Protein AF-A0A8T5ACE1-F1 (afdb_monomer_lite)

Sequence (114 aa):
RLIEKLVEMGLTRREAARRTGLSPSAASRYLLGERGAYINVAAHSDVDRAIDELAASIRDNRIDFSDVQIQIHKIAIYMLSRKYMCEDHARIDLKIDPKACLICPTLFSSPTKQ

Secondary structure (DSSP, 8-state):
-HHHHHHHTT--HHHHHHHHT--HHHHHHHHTTTTTTTS-GGG-HHHHHHHHHHHHHHHTT-S-HHHHHHHHHHHHHHHHHTTTTHHHHHTT-TT--TTT--HHHHHHS-----

Foldseek 3Di:
DLLVLLVVVPDDLVLSCVLQVHDSVRSVCVVVCVPDVLQPQVVPVVLVVLSNVLSVCSNVVVDHNVVSVVSVVLSVLVCQLVLSCVVVVCVVPVVDDSVPDCVSVVVRVDPPDD

Radius of gyration: 15.55 Å; chains: 1; bounding box: 38×42×34 Å

pLDDT: mean 92.46, std 10.22, range [35.62, 98.31]

Structure (mmCIF, N/CA/C/O backbone):
data_AF-A0A8T5ACE1-F1
#
_entry.id   AF-A0A8T5ACE1-F1
#
loop_
_atom_site.group_PDB
_atom_site.id
_atom_site.type_symbol
_atom_site.label_atom_id
_atom_site.label_alt_id
_atom_site.label_comp_id
_atom_site.label_asym_id
_atom_site.label_entity_id
_atom_site.label_seq_id
_atom_site.pdbx_PDB_ins_code
_atom_site.Cartn_x
_atom_site.Cartn_y
_atom_site.Cartn_z
_atom_site.occupancy
_atom_site.B_iso_or_equiv
_atom_site.auth_seq_id
_atom_site.auth_comp_id
_atom_site.auth_asym_id
_atom_site.auth_atom_id
_atom_site.pdbx_PDB_model_num
ATOM 1 N N . ARG A 1 1 ? -1.227 4.608 0.107 1.00 92.06 1 ARG A N 1
ATOM 2 C CA . ARG A 1 1 ? -2.372 3.735 -0.237 1.00 92.06 1 ARG A CA 1
ATOM 3 C C . ARG A 1 1 ? -3.080 3.081 0.953 1.00 92.06 1 ARG A C 1
ATOM 5 O O . ARG A 1 1 ? -4.232 3.420 1.186 1.00 92.06 1 ARG A O 1
ATOM 12 N N . LEU A 1 2 ? -2.472 2.134 1.690 1.00 96.12 2 LEU A N 1
ATOM 13 C CA . LEU A 1 2 ? -3.210 1.316 2.683 1.00 96.12 2 LEU A CA 1
ATOM 14 C C . LEU A 1 2 ? -3.948 2.139 3.759 1.00 96.12 2 LEU A C 1
ATOM 16 O O . LEU A 1 2 ? -5.093 1.835 4.078 1.00 96.12 2 LEU A O 1
ATOM 20 N N . ILE A 1 3 ? -3.322 3.190 4.301 1.00 96.75 3 ILE A N 1
ATOM 21 C CA . ILE A 1 3 ? -3.950 4.032 5.333 1.00 96.75 3 ILE A CA 1
ATOM 22 C C . ILE A 1 3 ? -5.110 4.855 4.759 1.00 96.75 3 ILE A C 1
ATOM 24 O O . ILE A 1 3 ? -6.116 5.002 5.450 1.00 96.75 3 ILE A O 1
ATOM 28 N N . GLU A 1 4 ? -5.022 5.336 3.510 1.00 95.69 4 GLU A N 1
ATOM 29 C CA . GLU A 1 4 ? -6.185 5.952 2.856 1.00 95.69 4 GLU A CA 1
ATOM 30 C C . GLU A 1 4 ? -7.310 4.928 2.664 1.00 95.69 4 GLU A C 1
ATOM 32 O O . GLU A 1 4 ? -8.400 5.174 3.162 1.00 95.69 4 GLU A O 1
ATOM 37 N N . LYS A 1 5 ? -7.045 3.747 2.073 1.00 96.50 5 LYS A N 1
ATOM 38 C CA . LYS A 1 5 ? -8.063 2.693 1.855 1.00 96.50 5 LYS A CA 1
ATOM 39 C C . LYS A 1 5 ? -8.797 2.302 3.145 1.00 96.50 5 LYS A C 1
ATOM 41 O O . LYS A 1 5 ? -10.011 2.139 3.135 1.00 96.50 5 LYS A O 1
ATOM 46 N N . LEU A 1 6 ? -8.102 2.210 4.282 1.00 97.75 6 LEU A N 1
ATOM 47 C CA . LEU A 1 6 ? -8.745 1.944 5.577 1.00 97.75 6 LEU A CA 1
ATOM 48 C C . LEU A 1 6 ? -9.697 3.073 6.017 1.00 97.75 6 LEU A C 1
ATOM 50 O O . LEU A 1 6 ? -10.762 2.792 6.564 1.00 97.75 6 LEU A O 1
ATOM 54 N N . VAL A 1 7 ? -9.340 4.337 5.770 1.00 97.25 7 VAL A N 1
ATOM 55 C CA . VAL A 1 7 ? -10.182 5.508 6.081 1.00 97.25 7 VAL A CA 1
ATOM 56 C C . VAL A 1 7 ? -11.323 5.672 5.065 1.00 97.25 7 VAL A C 1
ATOM 58 O O . VAL A 1 7 ? -12.441 5.983 5.466 1.00 97.25 7 VAL A O 1
ATOM 61 N N . GLU A 1 8 ? -11.082 5.384 3.782 1.00 96.75 8 GLU A N 1
ATOM 62 C CA . GLU A 1 8 ? -12.093 5.255 2.716 1.00 96.75 8 GLU A CA 1
ATOM 63 C C . GLU A 1 8 ? -13.145 4.192 3.095 1.00 96.75 8 GLU A C 1
ATOM 65 O O . GLU A 1 8 ? -14.341 4.403 2.914 1.00 96.75 8 GLU A O 1
ATOM 70 N N . MET A 1 9 ? -12.714 3.088 3.717 1.00 97.19 9 MET A N 1
ATOM 71 C CA . MET A 1 9 ? -13.571 2.036 4.283 1.00 97.19 9 MET A CA 1
ATOM 72 C C . MET A 1 9 ? -14.161 2.362 5.675 1.00 97.19 9 MET A C 1
ATOM 74 O O . MET A 1 9 ? -14.717 1.475 6.328 1.00 97.19 9 MET A O 1
ATOM 78 N N . GLY A 1 10 ? -14.060 3.609 6.147 1.00 96.88 10 GLY A N 1
ATOM 79 C CA . GLY A 1 10 ? -14.748 4.099 7.347 1.00 96.88 10 GLY A CA 1
ATOM 80 C C . GLY A 1 10 ? -14.009 3.938 8.683 1.00 96.88 10 GLY A C 1
ATOM 81 O O . GLY A 1 10 ? -14.578 4.275 9.723 1.00 96.88 10 GLY A O 1
ATOM 82 N N . LEU A 1 11 ? -12.753 3.469 8.715 1.00 96.94 11 LEU A N 1
ATOM 83 C CA . LEU A 1 11 ? -11.975 3.483 9.962 1.00 96.94 11 LEU A CA 1
ATOM 84 C C . LEU A 1 11 ? -11.574 4.915 10.334 1.00 96.94 11 LEU A C 1
ATOM 86 O O . LEU A 1 11 ? -11.121 5.702 9.503 1.00 96.94 11 LEU A O 1
ATOM 90 N N . THR A 1 12 ? -11.625 5.240 11.628 1.00 96.62 12 THR A N 1
ATOM 91 C CA . THR A 1 12 ? -11.007 6.483 12.112 1.00 96.62 12 THR A CA 1
ATOM 92 C C . THR A 1 12 ? -9.490 6.439 11.896 1.00 96.62 12 THR A C 1
ATOM 94 O O . THR A 1 12 ? -8.870 5.375 11.965 1.00 96.62 12 THR A O 1
ATOM 97 N N . ARG A 1 13 ? -8.847 7.604 11.732 1.00 95.69 13 ARG A N 1
ATOM 98 C CA . ARG A 1 13 ? -7.377 7.697 11.585 1.00 95.69 13 ARG A CA 1
ATOM 99 C C . ARG A 1 13 ? -6.619 7.007 12.735 1.00 95.69 13 ARG A C 1
ATOM 101 O O . ARG A 1 13 ? -5.555 6.439 12.514 1.00 95.69 13 ARG A O 1
ATOM 108 N N . ARG A 1 14 ? -7.182 7.025 13.953 1.00 95.94 14 ARG A N 1
ATOM 109 C CA . ARG A 1 14 ? -6.641 6.349 15.150 1.00 95.94 14 ARG A CA 1
ATOM 110 C C . ARG A 1 14 ? -6.792 4.824 15.070 1.00 95.94 14 ARG A C 1
ATOM 112 O O . ARG A 1 14 ? -5.890 4.106 15.492 1.00 95.94 14 ARG A O 1
ATOM 119 N N . GLU A 1 15 ? -7.904 4.340 14.521 1.00 96.12 15 GLU A N 1
ATOM 120 C CA . GLU A 1 15 ? -8.167 2.912 14.315 1.00 96.12 15 GLU A CA 1
ATOM 121 C C . GLU A 1 15 ? -7.237 2.330 13.242 1.00 96.12 15 GLU A C 1
ATOM 123 O O . GLU A 1 15 ? -6.555 1.337 13.495 1.00 96.12 15 GLU A O 1
ATOM 128 N N . ALA A 1 16 ? -7.131 3.001 12.088 1.00 97.00 16 ALA A N 1
ATOM 129 C CA . ALA A 1 16 ? -6.231 2.616 11.001 1.00 97.00 16 ALA A CA 1
ATOM 130 C C . ALA A 1 16 ? -4.756 2.604 11.445 1.00 97.00 16 ALA A C 1
ATOM 132 O O . ALA A 1 16 ? -4.037 1.646 11.160 1.00 97.00 16 ALA A O 1
ATOM 133 N N . ALA A 1 17 ? -4.316 3.620 12.201 1.00 96.62 17 ALA A N 1
ATOM 134 C CA . ALA A 1 17 ? -2.977 3.659 12.792 1.00 96.62 17 ALA A CA 1
ATOM 135 C C . ALA A 1 17 ? -2.716 2.444 13.701 1.00 96.62 17 ALA A C 1
ATOM 137 O O . ALA A 1 17 ? -1.751 1.714 13.490 1.00 96.62 17 ALA A O 1
ATOM 138 N N . ARG A 1 18 ? -3.617 2.164 14.658 1.00 96.06 18 ARG A N 1
ATOM 139 C CA . ARG A 1 18 ? -3.435 1.050 15.603 1.00 96.06 18 ARG A CA 1
ATOM 140 C C . ARG A 1 18 ? -3.413 -0.310 14.905 1.00 96.06 18 ARG A C 1
ATOM 142 O O . ARG A 1 18 ? -2.515 -1.097 15.183 1.00 96.06 18 ARG A O 1
ATOM 149 N N . ARG A 1 19 ? -4.355 -0.590 13.993 1.00 95.94 19 ARG A N 1
ATOM 150 C CA . ARG A 1 19 ? -4.418 -1.894 13.300 1.00 95.94 19 ARG A CA 1
ATOM 151 C C . ARG A 1 19 ? -3.231 -2.146 12.364 1.00 95.94 19 ARG A C 1
ATOM 153 O O . ARG A 1 19 ? -2.929 -3.296 12.080 1.00 95.94 19 ARG A O 1
ATOM 160 N N . THR A 1 20 ? -2.541 -1.095 11.917 1.00 95.25 20 THR A N 1
ATOM 161 C CA . THR A 1 20 ? -1.318 -1.205 11.097 1.00 95.25 20 THR A CA 1
ATOM 162 C C . THR A 1 20 ? -0.018 -1.118 11.905 1.00 95.25 20 THR A C 1
ATOM 164 O O . THR A 1 20 ? 1.060 -1.262 11.332 1.00 95.25 20 THR A O 1
ATOM 167 N N . GLY A 1 21 ? -0.090 -0.894 13.224 1.00 94.25 21 GLY A N 1
ATOM 168 C CA . GLY A 1 21 ? 1.074 -0.672 14.096 1.00 94.25 21 GLY A CA 1
ATOM 169 C C . GLY A 1 21 ? 1.767 0.680 13.912 1.00 94.25 21 GLY A C 1
ATOM 170 O O . GLY A 1 21 ? 2.838 0.902 14.474 1.00 94.25 21 GLY A O 1
ATOM 171 N N . LEU A 1 22 ? 1.184 1.598 13.137 1.00 94.81 22 LEU A N 1
ATOM 172 C CA . LEU A 1 22 ? 1.725 2.942 12.969 1.00 94.81 22 LEU A CA 1
ATOM 173 C C . LEU A 1 22 ? 1.406 3.820 14.182 1.00 94.81 22 LEU A C 1
ATOM 175 O O . LEU A 1 22 ? 0.312 3.777 14.748 1.00 94.81 22 LEU A O 1
ATOM 179 N N . SER A 1 23 ? 2.329 4.724 14.518 1.00 95.88 23 SER A N 1
ATOM 180 C CA . SER A 1 23 ? 1.989 5.841 15.397 1.00 95.88 23 SER A CA 1
ATOM 181 C C . SER A 1 23 ? 0.922 6.734 14.733 1.00 95.88 23 SER A C 1
ATOM 183 O O . SER A 1 23 ? 0.901 6.863 13.502 1.00 95.88 23 SER A O 1
ATOM 185 N N . PRO A 1 24 ? 0.065 7.426 15.510 1.00 93.69 24 PRO A N 1
ATOM 186 C CA . PRO A 1 24 ? -0.905 8.370 14.950 1.00 93.69 24 PRO A CA 1
ATOM 187 C C . PRO A 1 24 ? -0.254 9.464 14.090 1.00 93.69 24 PRO A C 1
ATOM 189 O O . PRO A 1 24 ? -0.824 9.873 13.080 1.00 93.69 24 PRO A O 1
ATOM 192 N N . SER A 1 25 ? 0.965 9.892 14.442 1.00 95.38 25 SER A N 1
ATOM 193 C CA . SER A 1 25 ? 1.754 10.825 13.635 1.00 95.38 25 SER A CA 1
ATOM 194 C C . SER A 1 25 ? 2.197 10.205 12.307 1.00 95.38 25 SER A C 1
ATOM 196 O O . SER A 1 25 ? 1.991 10.821 11.266 1.00 95.38 25 SER A O 1
ATOM 198 N N . ALA A 1 26 ? 2.723 8.975 12.290 1.00 94.94 26 ALA A N 1
ATOM 199 C CA . ALA A 1 26 ? 3.117 8.303 11.050 1.00 94.94 26 ALA A CA 1
ATOM 200 C C . ALA A 1 26 ? 1.923 8.081 10.106 1.00 94.94 26 ALA A C 1
ATOM 202 O O . ALA A 1 26 ? 2.039 8.352 8.912 1.00 94.94 26 ALA A O 1
ATOM 203 N N . ALA A 1 27 ? 0.768 7.665 10.636 1.00 95.25 27 ALA A N 1
ATOM 204 C CA . ALA A 1 27 ? -0.464 7.523 9.860 1.00 95.25 27 ALA A CA 1
ATOM 205 C C . ALA A 1 27 ? -0.961 8.868 9.294 1.00 95.25 27 ALA A C 1
ATOM 207 O O . ALA A 1 27 ? -1.348 8.936 8.128 1.00 95.25 27 ALA A O 1
ATOM 208 N N . SER A 1 28 ? -0.888 9.9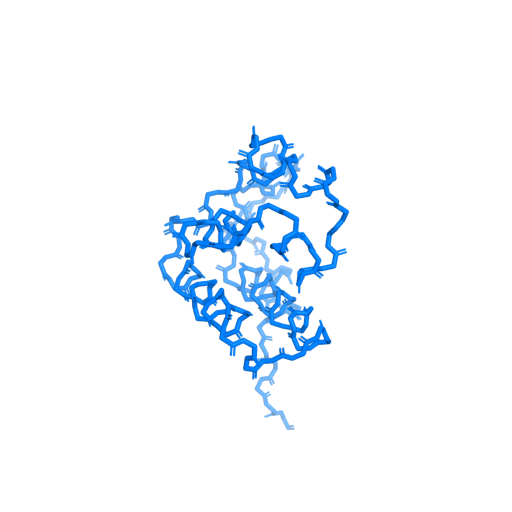57 10.073 1.00 95.19 28 SER A N 1
ATOM 209 C CA . SER A 1 28 ? -1.233 11.299 9.582 1.00 95.19 28 SER A CA 1
ATOM 210 C C . SER A 1 28 ? -0.319 11.751 8.439 1.00 95.19 28 SER A C 1
ATOM 212 O O . SER A 1 28 ? -0.807 12.320 7.470 1.00 95.19 28 SER A O 1
ATOM 214 N N . ARG A 1 29 ? 0.986 11.456 8.508 1.00 95.50 29 ARG A N 1
ATOM 215 C CA . ARG A 1 29 ? 1.954 11.811 7.455 1.00 95.50 29 ARG A CA 1
ATOM 216 C C . ARG A 1 29 ? 1.742 11.038 6.147 1.00 95.50 29 ARG A C 1
ATOM 218 O O . ARG A 1 29 ? 2.036 11.573 5.086 1.00 95.50 29 ARG A O 1
ATOM 225 N N . TYR A 1 30 ? 1.198 9.818 6.195 1.00 94.38 30 TYR A N 1
ATOM 226 C CA . TYR A 1 30 ? 0.726 9.129 4.984 1.00 94.38 30 TYR A CA 1
ATOM 227 C C . TYR A 1 30 ? -0.526 9.802 4.399 1.00 94.38 30 TYR A C 1
ATOM 229 O O . TYR A 1 30 ? -0.563 10.081 3.206 1.00 94.38 30 TYR A O 1
ATOM 237 N N . LEU A 1 31 ? -1.520 10.128 5.235 1.00 93.88 31 LEU A N 1
ATOM 238 C CA . LEU A 1 31 ? -2.764 10.788 4.799 1.00 93.88 31 LEU A CA 1
ATOM 239 C C . LEU A 1 31 ? -2.555 12.212 4.249 1.00 93.88 31 LEU A C 1
ATOM 241 O O . LEU A 1 31 ? -3.379 12.688 3.477 1.00 93.88 31 LEU A O 1
ATOM 245 N N . LEU A 1 32 ? -1.474 12.888 4.646 1.00 95.12 32 LEU A N 1
ATOM 2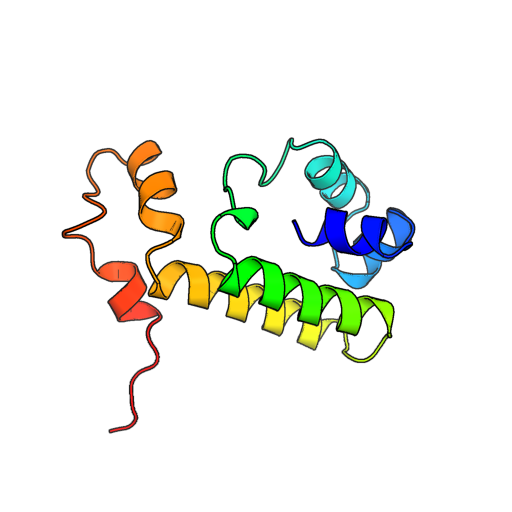46 C CA . LEU A 1 32 ? -1.061 14.202 4.135 1.00 95.12 32 LEU A CA 1
ATOM 247 C C . LEU A 1 32 ? -0.123 14.117 2.914 1.00 95.12 32 LEU A C 1
ATOM 249 O O . LEU A 1 32 ? 0.355 15.143 2.441 1.00 95.12 32 LEU A O 1
ATOM 253 N N . GLY A 1 33 ? 0.195 12.915 2.423 1.00 91.25 33 GLY A N 1
ATOM 254 C CA . GLY A 1 33 ? 1.110 12.706 1.296 1.00 91.25 33 GLY A CA 1
ATOM 255 C C . GLY A 1 33 ? 2.603 12.892 1.611 1.00 91.25 33 GLY A C 1
ATOM 256 O O . GLY A 1 33 ? 3.442 12.513 0.799 1.00 91.25 33 GLY A O 1
ATOM 257 N N . GLU A 1 34 ? 2.971 13.372 2.804 1.00 93.38 34 GLU A N 1
ATOM 258 C CA . GLU A 1 34 ? 4.371 13.523 3.245 1.00 93.38 34 GLU A CA 1
ATOM 259 C C . GLU A 1 34 ? 5.176 12.209 3.257 1.00 93.38 34 GLU A C 1
ATOM 261 O O . GLU A 1 34 ? 6.403 12.217 3.383 1.00 93.38 34 GLU A O 1
ATOM 266 N N . ARG A 1 35 ? 4.492 11.061 3.205 1.00 88.00 35 ARG A N 1
ATOM 267 C CA . ARG A 1 35 ? 5.093 9.731 3.081 1.00 88.00 35 ARG A CA 1
ATOM 268 C C . ARG A 1 35 ? 4.385 8.930 1.998 1.00 88.00 35 ARG A C 1
ATOM 270 O O . ARG A 1 35 ? 3.161 8.897 1.939 1.00 88.00 35 ARG A O 1
ATOM 277 N N . GLY A 1 36 ? 5.165 8.237 1.172 1.00 85.25 36 GLY A N 1
ATOM 278 C CA . GLY A 1 36 ? 4.673 7.290 0.167 1.00 85.25 36 GLY A CA 1
ATOM 279 C C . GLY A 1 36 ? 4.084 7.895 -1.114 1.00 85.25 36 GLY A C 1
ATOM 280 O O . GLY A 1 36 ? 4.019 7.175 -2.101 1.00 85.25 36 GLY A O 1
ATOM 281 N N . ALA A 1 37 ? 3.717 9.183 -1.154 1.00 85.75 37 ALA A N 1
ATOM 282 C CA . ALA A 1 37 ? 3.061 9.787 -2.325 1.00 85.75 37 ALA A CA 1
ATOM 283 C C . ALA A 1 37 ? 3.914 9.811 -3.610 1.00 85.75 37 ALA A C 1
ATOM 285 O O . ALA A 1 37 ? 3.362 9.869 -4.703 1.00 85.75 37 ALA A O 1
ATOM 286 N N . TYR A 1 38 ? 5.245 9.727 -3.495 1.00 84.25 38 TYR A N 1
ATOM 287 C CA . TYR A 1 38 ? 6.149 9.618 -4.647 1.00 84.25 38 TYR A CA 1
ATOM 288 C C . TYR A 1 38 ? 6.030 8.288 -5.410 1.00 84.25 38 TYR A C 1
ATOM 290 O O . TYR A 1 38 ? 6.474 8.216 -6.552 1.00 84.25 38 TYR A O 1
ATOM 298 N N . ILE A 1 39 ? 5.452 7.253 -4.790 1.00 84.94 39 ILE A N 1
ATOM 299 C CA . ILE A 1 39 ? 5.318 5.906 -5.352 1.00 84.94 39 ILE A CA 1
ATOM 300 C C . ILE A 1 39 ? 3.864 5.732 -5.796 1.00 84.94 39 ILE A C 1
ATOM 302 O O . ILE A 1 39 ? 2.966 5.590 -4.961 1.00 84.94 39 ILE A O 1
ATOM 306 N N . ASN A 1 40 ? 3.608 5.723 -7.106 1.00 85.31 40 ASN A N 1
ATOM 307 C CA . ASN A 1 40 ? 2.247 5.583 -7.632 1.00 85.31 40 ASN A CA 1
ATOM 308 C C . ASN A 1 40 ? 1.774 4.118 -7.623 1.00 85.31 40 ASN A C 1
ATOM 310 O O . ASN A 1 40 ? 1.595 3.488 -8.663 1.00 85.31 40 ASN A O 1
ATOM 314 N N . VAL A 1 41 ? 1.536 3.578 -6.425 1.00 87.00 41 VAL A N 1
ATOM 315 C CA . VAL A 1 41 ? 1.055 2.201 -6.219 1.00 87.00 41 VAL A CA 1
ATOM 316 C C . VAL A 1 41 ? -0.243 1.918 -6.994 1.00 87.00 41 VAL A C 1
ATOM 318 O O . VAL A 1 41 ? -0.427 0.812 -7.493 1.00 87.00 41 VAL A O 1
ATOM 321 N N . ALA A 1 42 ? -1.111 2.923 -7.156 1.00 86.31 42 ALA A N 1
ATOM 322 C CA . ALA A 1 42 ? -2.385 2.798 -7.865 1.00 86.31 42 ALA A CA 1
ATOM 323 C C . ALA A 1 42 ? -2.241 2.595 -9.390 1.00 86.31 42 ALA A C 1
ATOM 325 O O . ALA A 1 42 ? -3.198 2.174 -10.034 1.00 86.31 42 ALA A O 1
ATOM 326 N N . ALA A 1 43 ? -1.058 2.833 -9.974 1.00 90.56 43 ALA A N 1
ATOM 327 C CA . ALA A 1 43 ? -0.774 2.468 -11.366 1.00 90.56 43 ALA A CA 1
ATOM 328 C C . ALA A 1 43 ? -0.683 0.942 -11.580 1.00 90.56 43 ALA A C 1
ATOM 330 O O . ALA A 1 43 ? -0.823 0.465 -12.706 1.00 90.56 43 ALA A O 1
ATOM 331 N N . HIS A 1 44 ? -0.471 0.171 -10.509 1.00 94.31 44 HIS A N 1
ATOM 332 C CA . HIS A 1 44 ? -0.322 -1.281 -10.540 1.00 94.31 44 HIS A CA 1
ATOM 333 C C . HIS A 1 44 ? -1.598 -1.931 -9.993 1.00 94.31 44 HIS A C 1
ATOM 335 O O . HIS A 1 44 ? -1.747 -2.139 -8.790 1.00 94.31 44 HIS A O 1
ATOM 341 N N . SER A 1 45 ? -2.557 -2.218 -10.877 1.00 94.81 45 SER A N 1
ATOM 342 C CA . SER A 1 45 ? -3.900 -2.692 -10.499 1.00 94.81 45 SER A CA 1
ATOM 343 C C . SER A 1 45 ? -3.913 -4.051 -9.786 1.00 94.81 45 SER A C 1
ATOM 345 O O . SER A 1 45 ? -4.811 -4.324 -8.991 1.00 94.81 45 SER A O 1
ATOM 347 N N . ASP A 1 46 ? -2.901 -4.888 -10.016 1.00 96.06 46 ASP A N 1
ATOM 348 C CA . ASP A 1 46 ? -2.666 -6.127 -9.274 1.00 96.06 46 ASP A CA 1
ATOM 349 C C . ASP A 1 46 ? -2.235 -5.863 -7.820 1.00 96.06 46 ASP A C 1
ATOM 351 O O . ASP A 1 46 ? -2.654 -6.589 -6.917 1.00 96.06 46 ASP A O 1
ATOM 355 N N . VAL A 1 47 ? -1.457 -4.802 -7.591 1.00 96.50 47 VAL A N 1
ATOM 356 C CA . VAL A 1 47 ? -1.002 -4.356 -6.267 1.00 96.50 47 VAL A CA 1
ATOM 357 C C . VAL A 1 47 ? -2.099 -3.604 -5.515 1.00 96.50 47 VAL A C 1
ATOM 359 O O . VAL A 1 47 ? -2.339 -3.912 -4.351 1.00 96.50 47 VAL A O 1
ATOM 362 N N . ASP A 1 48 ? -2.793 -2.648 -6.145 1.00 95.69 48 ASP A N 1
ATOM 363 C CA . ASP A 1 48 ? -3.844 -1.867 -5.469 1.00 95.69 48 ASP A CA 1
ATOM 364 C C . ASP A 1 48 ? -4.979 -2.782 -4.972 1.00 95.69 48 ASP A C 1
ATOM 366 O O . ASP A 1 48 ? -5.406 -2.649 -3.823 1.00 95.69 48 ASP A O 1
ATOM 370 N N . ARG A 1 49 ? -5.343 -3.807 -5.765 1.00 96.88 49 ARG A N 1
ATOM 371 C CA . ARG A 1 49 ? -6.267 -4.882 -5.364 1.00 96.88 49 ARG A CA 1
ATOM 372 C C . ARG A 1 49 ? -5.751 -5.699 -4.175 1.00 96.88 49 ARG A C 1
ATOM 374 O O . ARG A 1 49 ? -6.511 -5.948 -3.246 1.00 96.88 49 ARG A O 1
ATOM 381 N N . ALA A 1 50 ? -4.475 -6.095 -4.160 1.00 97.69 50 ALA A N 1
ATOM 382 C CA . ALA A 1 50 ? -3.904 -6.812 -3.013 1.00 97.69 50 ALA A CA 1
ATOM 383 C C . ALA A 1 50 ? -3.941 -5.961 -1.725 1.00 97.69 50 ALA A C 1
ATOM 385 O O . ALA A 1 50 ? -4.098 -6.488 -0.621 1.00 97.69 50 ALA A O 1
ATOM 386 N N . ILE A 1 51 ? -3.854 -4.632 -1.856 1.00 97.75 51 ILE A N 1
ATOM 387 C CA . ILE A 1 51 ? -4.015 -3.697 -0.737 1.00 97.75 51 ILE A CA 1
ATOM 388 C C . ILE A 1 51 ? -5.499 -3.537 -0.347 1.00 97.75 51 ILE A C 1
ATOM 390 O O . ILE A 1 51 ? -5.767 -3.390 0.843 1.00 97.75 51 ILE A O 1
ATOM 394 N N . ASP A 1 52 ? -6.467 -3.625 -1.269 1.00 97.69 52 ASP A N 1
ATOM 395 C CA . ASP A 1 52 ? -7.904 -3.704 -0.928 1.00 97.69 52 ASP A CA 1
ATOM 396 C C . ASP A 1 52 ? -8.258 -4.984 -0.166 1.00 97.69 52 ASP A C 1
ATOM 398 O O . ASP A 1 52 ? -8.949 -4.926 0.851 1.00 97.69 52 ASP A O 1
ATOM 402 N N . GLU A 1 53 ? -7.763 -6.137 -0.620 1.00 98.06 53 GLU A N 1
ATOM 403 C CA . GLU A 1 53 ? -7.964 -7.434 0.037 1.00 98.06 53 GLU A CA 1
ATOM 404 C C . GLU A 1 53 ? -7.400 -7.421 1.470 1.00 98.06 53 GLU A C 1
ATOM 406 O O . GLU A 1 53 ? -8.053 -7.885 2.415 1.00 98.06 53 GLU A O 1
ATOM 411 N N . LEU A 1 54 ? -6.228 -6.802 1.657 1.00 98.31 54 LEU A N 1
ATOM 412 C CA . LEU A 1 54 ? -5.636 -6.544 2.967 1.00 98.31 54 LEU A CA 1
ATOM 413 C C . LEU A 1 54 ? -6.461 -5.540 3.794 1.00 98.31 54 LEU A C 1
ATOM 415 O O . LEU A 1 54 ? -6.746 -5.805 4.961 1.00 98.31 54 LEU A O 1
ATOM 419 N N . ALA A 1 55 ? -6.883 -4.413 3.214 1.00 98.25 55 ALA A N 1
ATOM 420 C CA . ALA A 1 55 ? -7.661 -3.383 3.906 1.00 98.25 55 ALA A CA 1
ATOM 421 C C . ALA A 1 55 ? -9.019 -3.912 4.395 1.00 98.25 55 ALA A C 1
ATOM 423 O O . ALA A 1 55 ? -9.396 -3.672 5.544 1.00 98.25 55 ALA A O 1
ATOM 424 N N . ALA A 1 56 ? -9.712 -4.703 3.572 1.00 98.25 56 ALA A N 1
ATOM 425 C CA . ALA A 1 56 ? -10.939 -5.391 3.953 1.00 98.25 56 ALA A CA 1
ATOM 426 C C . ALA A 1 56 ? -10.686 -6.401 5.085 1.00 98.25 56 ALA A C 1
ATOM 428 O O . ALA A 1 56 ? -11.412 -6.408 6.076 1.00 98.25 56 ALA A O 1
ATOM 429 N N . SER A 1 57 ? -9.620 -7.202 4.995 1.00 98.06 57 SER A N 1
ATOM 430 C CA . SER A 1 57 ? -9.268 -8.175 6.041 1.00 98.06 57 SER A CA 1
ATOM 431 C C . SER A 1 57 ? -8.941 -7.502 7.384 1.00 98.06 57 SER A C 1
ATOM 433 O O . SER A 1 57 ? -9.370 -7.986 8.432 1.00 98.06 57 SER A O 1
ATOM 435 N N . ILE A 1 58 ? -8.268 -6.344 7.355 1.00 97.81 58 ILE A N 1
ATOM 436 C CA . ILE A 1 58 ? -8.013 -5.490 8.527 1.00 97.81 58 ILE A CA 1
ATOM 437 C C . ILE A 1 58 ? -9.312 -4.907 9.093 1.00 97.81 58 ILE A C 1
ATOM 439 O O . ILE A 1 58 ? -9.513 -4.936 10.308 1.00 97.81 58 ILE A O 1
ATOM 443 N N . ARG A 1 59 ? -10.187 -4.350 8.244 1.00 96.88 59 ARG A N 1
ATOM 444 C CA . ARG A 1 59 ? -11.478 -3.759 8.644 1.00 96.88 59 ARG A CA 1
ATOM 445 C C . ARG A 1 59 ? -12.361 -4.791 9.344 1.00 96.88 59 ARG A C 1
ATOM 447 O O . ARG A 1 59 ? -12.907 -4.505 10.409 1.00 96.88 59 ARG A O 1
ATOM 454 N N . ASP A 1 60 ? -12.437 -5.985 8.769 1.00 96.25 60 ASP A N 1
ATOM 455 C CA . ASP A 1 60 ? -13.300 -7.079 9.213 1.00 96.25 60 ASP A CA 1
ATOM 456 C C . ASP A 1 60 ? -12.726 -7.863 10.413 1.00 96.25 60 ASP A C 1
ATOM 458 O O . ASP A 1 60 ? -13.350 -8.820 10.860 1.00 96.25 60 ASP A O 1
ATOM 462 N N . ASN A 1 61 ? -11.544 -7.487 10.931 1.00 92.75 61 ASN A N 1
ATOM 463 C CA . ASN A 1 61 ? -10.795 -8.217 11.969 1.00 92.75 61 ASN A CA 1
ATOM 464 C C . ASN A 1 61 ? -10.534 -9.701 11.614 1.00 92.75 61 ASN A C 1
ATOM 466 O O . ASN A 1 61 ? -10.527 -10.562 12.491 1.00 92.75 61 ASN A O 1
ATOM 470 N N . ARG A 1 62 ? -10.327 -10.012 10.325 1.00 94.62 62 ARG A N 1
ATOM 471 C CA . ARG A 1 62 ? -10.115 -11.387 9.825 1.00 94.62 62 ARG A CA 1
ATOM 472 C C . ARG A 1 62 ? -8.665 -11.879 9.921 1.00 94.62 62 ARG A C 1
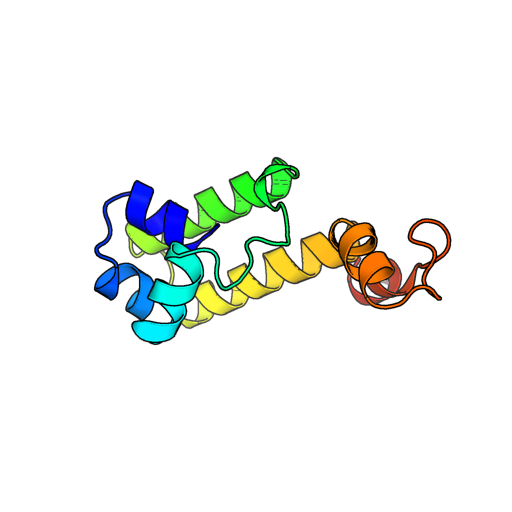ATOM 474 O O . ARG A 1 62 ? -8.408 -13.029 9.582 1.00 94.62 62 ARG A O 1
ATOM 481 N N . ILE A 1 63 ? -7.741 -11.016 10.340 1.00 95.38 63 ILE A N 1
ATOM 482 C CA . ILE A 1 63 ? -6.300 -11.276 10.466 1.00 95.38 63 ILE A CA 1
ATOM 483 C C . ILE A 1 63 ? -5.731 -10.528 11.679 1.00 95.38 63 ILE A C 1
ATOM 485 O O . ILE A 1 63 ? -6.289 -9.498 12.075 1.00 95.38 63 ILE A O 1
ATOM 489 N N . ASP A 1 64 ? -4.637 -11.024 12.261 1.00 94.19 64 ASP A N 1
ATOM 490 C CA . ASP A 1 64 ? -3.999 -10.397 13.427 1.00 94.19 64 ASP A CA 1
ATOM 491 C C . ASP A 1 64 ? -2.915 -9.356 13.057 1.00 94.19 64 ASP A C 1
ATOM 493 O O . ASP A 1 64 ? -2.700 -9.017 11.892 1.00 94.19 64 ASP A O 1
ATOM 497 N N . PHE A 1 65 ? -2.233 -8.789 14.059 1.00 92.62 65 PHE A N 1
ATOM 498 C CA . PHE A 1 65 ? -1.174 -7.804 13.817 1.00 92.62 65 PHE A CA 1
ATOM 499 C C . PHE A 1 65 ? 0.053 -8.384 13.082 1.00 92.62 65 PHE A C 1
ATOM 501 O O . PHE A 1 65 ? 0.644 -7.697 12.245 1.00 92.62 65 PHE A O 1
ATOM 508 N N . SER A 1 66 ? 0.430 -9.628 13.379 1.00 95.50 66 SER A N 1
ATOM 509 C CA . SER A 1 66 ? 1.531 -10.338 12.723 1.00 95.50 66 SER A CA 1
ATOM 510 C C . SER A 1 66 ? 1.191 -10.604 11.258 1.00 95.50 66 SER A C 1
ATOM 512 O O . SER A 1 66 ? 1.973 -10.256 10.370 1.00 95.50 66 SER A O 1
ATOM 514 N N . ASP A 1 67 ? -0.020 -11.102 10.988 1.00 96.69 67 ASP A N 1
ATOM 515 C CA . ASP A 1 67 ? -0.549 -11.274 9.634 1.00 96.69 67 ASP A CA 1
ATOM 516 C C . ASP A 1 67 ? -0.504 -9.966 8.838 1.00 96.69 67 ASP A C 1
ATOM 518 O O . ASP A 1 67 ? -0.042 -9.956 7.697 1.00 96.69 67 ASP A O 1
ATOM 522 N N . VAL A 1 68 ? -0.937 -8.844 9.428 1.00 96.69 68 VAL A N 1
ATOM 523 C CA . VAL A 1 68 ? -0.890 -7.528 8.770 1.00 96.69 68 VAL A CA 1
ATOM 524 C C . VAL A 1 68 ? 0.530 -7.174 8.339 1.00 96.69 68 VAL A C 1
ATOM 526 O O . VAL A 1 68 ? 0.729 -6.788 7.184 1.00 96.69 68 VAL A O 1
ATOM 529 N N . GLN A 1 69 ? 1.532 -7.354 9.206 1.00 96.81 69 GLN A N 1
ATOM 530 C CA . GLN A 1 69 ? 2.925 -7.113 8.818 1.00 96.81 69 GLN A CA 1
ATOM 531 C C . GLN A 1 69 ? 3.387 -8.094 7.733 1.00 96.81 69 GLN A C 1
ATOM 533 O O . GLN A 1 69 ? 4.016 -7.669 6.763 1.00 96.81 69 GLN A O 1
ATOM 538 N N . ILE A 1 70 ? 3.043 -9.380 7.838 1.00 97.31 70 ILE A N 1
ATOM 539 C CA . ILE A 1 70 ? 3.389 -10.407 6.845 1.00 97.31 70 ILE A CA 1
ATOM 540 C C . ILE A 1 70 ? 2.817 -10.058 5.463 1.00 97.31 70 ILE A C 1
ATOM 542 O O . ILE A 1 70 ? 3.530 -10.164 4.464 1.00 97.31 70 ILE A O 1
ATOM 546 N N . GLN A 1 71 ? 1.560 -9.615 5.377 1.00 97.81 71 GLN A N 1
ATOM 547 C CA . GLN A 1 71 ? 0.936 -9.249 4.102 1.00 97.81 71 GLN A CA 1
ATOM 548 C C . GLN A 1 71 ? 1.509 -7.942 3.529 1.00 97.81 71 GLN A C 1
ATOM 550 O O . GLN A 1 71 ? 1.773 -7.883 2.330 1.00 97.81 71 GLN A O 1
ATOM 555 N N . ILE A 1 72 ? 1.803 -6.933 4.362 1.00 96.62 72 ILE A N 1
ATOM 556 C CA . ILE A 1 72 ? 2.509 -5.711 3.923 1.00 96.62 72 ILE A CA 1
ATOM 557 C C . ILE A 1 72 ? 3.864 -6.067 3.287 1.00 96.62 72 ILE A C 1
ATOM 559 O O . ILE A 1 72 ? 4.175 -5.593 2.192 1.00 96.62 72 ILE A O 1
ATOM 563 N N . HIS A 1 73 ? 4.647 -6.943 3.926 1.00 96.44 73 HIS A N 1
ATOM 564 C CA . HIS A 1 73 ? 5.943 -7.369 3.394 1.00 96.44 73 HIS A CA 1
ATOM 565 C C . HIS A 1 73 ? 5.802 -8.215 2.122 1.00 96.44 73 HIS A C 1
ATOM 567 O O . HIS A 1 73 ? 6.546 -7.985 1.173 1.00 96.44 73 HIS A O 1
ATOM 573 N N . LYS A 1 74 ? 4.824 -9.131 2.038 1.00 97.06 74 LYS A N 1
ATOM 574 C CA . LYS A 1 74 ? 4.532 -9.887 0.802 1.00 97.06 74 LYS A CA 1
ATOM 575 C C . LYS A 1 74 ? 4.215 -8.966 -0.378 1.00 97.06 74 LYS A C 1
ATOM 577 O O . LYS A 1 74 ? 4.758 -9.173 -1.460 1.00 97.06 74 LYS A O 1
ATOM 582 N N . ILE A 1 75 ? 3.389 -7.937 -0.170 1.00 96.81 75 ILE A N 1
ATOM 583 C CA . ILE A 1 75 ? 3.038 -6.959 -1.211 1.00 96.81 75 ILE A CA 1
ATOM 584 C C . ILE A 1 75 ? 4.285 -6.173 -1.651 1.00 96.81 75 ILE A C 1
ATOM 586 O O . ILE A 1 75 ? 4.542 -6.064 -2.849 1.00 96.81 75 ILE A O 1
ATOM 590 N N . ALA A 1 76 ? 5.109 -5.695 -0.713 1.00 95.44 76 ALA A N 1
ATOM 591 C CA . ALA A 1 76 ? 6.350 -4.985 -1.037 1.00 95.44 76 ALA A CA 1
ATOM 592 C C . ALA A 1 76 ? 7.362 -5.869 -1.800 1.00 95.44 76 ALA A C 1
ATOM 594 O 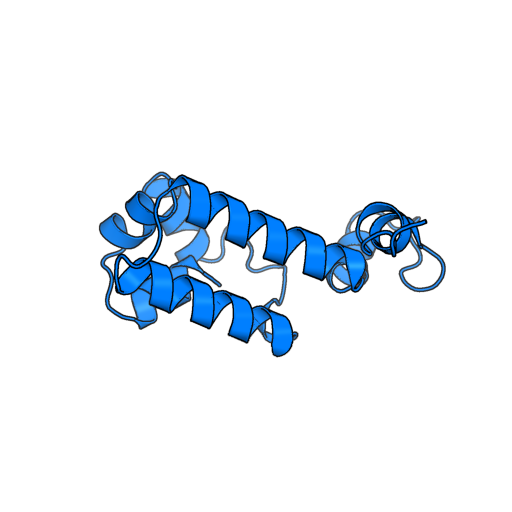O . ALA A 1 76 ? 7.918 -5.447 -2.814 1.00 95.44 76 ALA A O 1
ATOM 595 N N . ILE A 1 77 ? 7.559 -7.116 -1.362 1.00 96.56 77 ILE A N 1
ATOM 596 C CA . ILE A 1 77 ? 8.437 -8.105 -2.010 1.00 96.56 77 ILE A CA 1
ATOM 597 C C . ILE A 1 77 ? 7.938 -8.433 -3.428 1.00 96.56 77 ILE A C 1
ATOM 599 O O . ILE A 1 77 ? 8.743 -8.521 -4.354 1.00 96.56 77 ILE A O 1
ATOM 603 N N . TYR A 1 78 ? 6.619 -8.533 -3.629 1.00 96.25 78 TYR A N 1
ATOM 604 C CA . TYR A 1 78 ? 6.013 -8.702 -4.952 1.00 96.25 78 TYR A CA 1
ATOM 605 C C . TYR A 1 78 ? 6.261 -7.492 -5.871 1.00 96.25 78 TYR A C 1
ATOM 607 O O . TYR A 1 78 ? 6.680 -7.669 -7.012 1.00 96.25 78 TYR A O 1
ATOM 615 N N . MET A 1 79 ? 6.091 -6.255 -5.387 1.00 95.56 79 MET A N 1
ATOM 616 C CA . MET A 1 79 ? 6.412 -5.052 -6.177 1.00 95.56 79 MET A CA 1
ATOM 617 C C . MET A 1 79 ? 7.887 -5.016 -6.614 1.00 95.56 79 MET A C 1
ATOM 619 O O . MET A 1 79 ? 8.196 -4.601 -7.734 1.00 95.56 79 MET A O 1
ATOM 623 N N . LEU A 1 80 ? 8.798 -5.469 -5.745 1.00 95.06 80 LEU A N 1
ATOM 624 C CA . LEU A 1 80 ? 10.231 -5.551 -6.031 1.00 95.06 80 LEU A CA 1
ATOM 625 C C . LEU A 1 80 ? 10.550 -6.642 -7.066 1.00 95.06 80 LEU A C 1
ATOM 627 O O . LEU A 1 80 ? 11.253 -6.360 -8.038 1.00 95.06 80 LEU A O 1
ATOM 631 N N . SER A 1 81 ? 10.015 -7.860 -6.919 1.00 95.88 81 SER A N 1
ATOM 632 C CA . SER A 1 81 ? 10.240 -8.946 -7.892 1.00 95.88 81 SER A CA 1
ATOM 633 C C . SER A 1 81 ? 9.681 -8.616 -9.279 1.00 95.88 81 SER A C 1
ATOM 635 O O . SER A 1 81 ? 10.276 -8.976 -10.294 1.00 95.88 81 SER A O 1
ATOM 637 N N . ARG A 1 82 ? 8.590 -7.842 -9.333 1.00 94.94 82 ARG A N 1
ATOM 638 C CA . ARG A 1 82 ? 7.961 -7.339 -10.562 1.00 94.94 82 ARG A CA 1
ATOM 639 C C . ARG A 1 82 ? 8.647 -6.135 -11.219 1.00 94.94 82 ARG A C 1
ATOM 641 O O . ARG A 1 82 ? 8.152 -5.666 -12.240 1.00 94.94 82 ARG A O 1
ATOM 648 N N . LYS A 1 83 ? 9.755 -5.623 -10.667 1.00 94.81 83 LYS A N 1
ATOM 649 C CA . LYS A 1 83 ? 10.418 -4.365 -11.083 1.00 94.81 83 LYS A CA 1
ATOM 650 C C . LYS A 1 83 ? 9.561 -3.091 -10.977 1.00 94.81 83 LYS A C 1
ATOM 652 O O . LYS A 1 83 ? 10.001 -2.041 -11.436 1.00 94.81 83 LYS A O 1
ATOM 657 N N . TYR A 1 84 ? 8.384 -3.120 -10.348 1.00 94.81 84 TYR A N 1
ATOM 658 C CA . TYR A 1 84 ? 7.492 -1.950 -10.290 1.00 94.81 84 TYR A CA 1
ATOM 659 C C . TYR A 1 84 ? 8.144 -0.738 -9.593 1.00 94.81 84 TYR A C 1
ATOM 661 O O . TYR A 1 84 ? 7.856 0.402 -9.935 1.00 94.81 84 TYR A O 1
ATOM 669 N N . MET A 1 85 ? 9.101 -0.979 -8.690 1.00 93.31 85 MET A N 1
ATOM 670 C CA . MET A 1 85 ? 9.884 0.066 -8.017 1.00 93.31 85 MET A CA 1
ATOM 671 C C . MET A 1 85 ? 11.089 0.604 -8.816 1.00 93.31 85 MET A C 1
ATOM 673 O O . MET A 1 85 ? 11.746 1.538 -8.358 1.00 93.31 85 MET A O 1
ATOM 677 N N . CYS A 1 86 ? 11.450 0.023 -9.967 1.00 93.38 86 CYS A N 1
ATOM 678 C CA . CYS A 1 86 ? 12.728 0.327 -10.626 1.00 93.38 86 CYS A CA 1
ATOM 679 C C . CYS A 1 86 ? 12.808 1.750 -11.202 1.00 93.38 86 CYS A C 1
ATOM 681 O O . CYS A 1 86 ? 13.874 2.355 -11.134 1.00 93.38 86 CYS A O 1
ATOM 683 N N . GLU A 1 87 ? 11.701 2.309 -11.698 1.00 91.62 87 GLU A N 1
ATOM 684 C CA . GLU A 1 87 ? 11.653 3.695 -12.196 1.00 91.62 87 GLU A CA 1
ATOM 685 C C . GLU A 1 87 ? 11.804 4.726 -11.065 1.00 91.62 87 GLU A C 1
ATOM 687 O O . GLU A 1 87 ? 12.461 5.751 -11.237 1.00 91.62 87 GLU A O 1
ATOM 692 N N . ASP A 1 88 ? 11.226 4.458 -9.889 1.00 91.31 88 ASP A N 1
ATOM 693 C CA . ASP A 1 88 ? 11.415 5.303 -8.702 1.00 91.31 88 ASP A CA 1
ATOM 694 C C . ASP A 1 88 ? 12.853 5.179 -8.167 1.00 91.31 88 ASP A C 1
ATOM 696 O O . ASP A 1 88 ? 13.445 6.169 -7.740 1.00 91.31 88 ASP A O 1
ATOM 700 N N . HIS A 1 89 ? 13.445 3.981 -8.239 1.00 92.69 89 HIS A N 1
ATOM 701 C CA . HIS A 1 89 ? 14.819 3.721 -7.802 1.00 92.69 89 HIS A CA 1
ATOM 702 C C . HIS A 1 89 ? 15.860 4.410 -8.702 1.00 92.69 89 HIS A C 1
ATOM 704 O O . HIS A 1 89 ? 16.793 5.023 -8.186 1.00 92.69 89 HIS A O 1
ATOM 710 N N . ALA A 1 90 ? 15.677 4.391 -10.027 1.00 94.00 90 ALA A N 1
ATOM 711 C CA . ALA A 1 90 ? 16.573 5.058 -10.978 1.00 94.00 90 ALA A CA 1
ATOM 712 C C . ALA A 1 90 ? 16.544 6.598 -10.873 1.00 94.00 90 ALA A C 1
ATOM 714 O O . ALA A 1 90 ? 17.513 7.259 -11.239 1.00 94.00 90 ALA A O 1
ATOM 715 N N . ARG A 1 91 ? 15.476 7.190 -10.311 1.00 91.56 91 ARG A N 1
ATOM 716 C CA . ARG A 1 91 ? 15.445 8.621 -9.940 1.00 91.56 91 ARG A CA 1
ATOM 717 C C . ARG A 1 91 ? 16.281 8.950 -8.694 1.00 91.56 91 ARG A C 1
ATOM 719 O O . ARG A 1 91 ? 16.528 10.126 -8.442 1.00 91.56 91 ARG A O 1
ATOM 726 N N . ILE A 1 92 ? 16.689 7.943 -7.918 1.00 91.62 92 ILE A N 1
ATOM 727 C CA . ILE A 1 92 ? 17.501 8.086 -6.698 1.00 91.62 92 ILE A CA 1
ATOM 728 C C . ILE A 1 92 ? 18.965 7.716 -6.980 1.00 91.62 92 ILE A C 1
ATOM 730 O O . ILE A 1 92 ? 19.857 8.479 -6.617 1.00 91.62 92 ILE A O 1
ATOM 734 N N . ASP A 1 93 ? 19.218 6.588 -7.656 1.00 92.81 93 ASP A N 1
ATOM 735 C CA . ASP A 1 93 ? 20.549 6.215 -8.154 1.00 92.81 93 ASP A CA 1
ATOM 736 C C . ASP A 1 93 ? 20.564 6.152 -9.687 1.00 92.81 93 ASP A C 1
ATOM 738 O O . ASP A 1 93 ? 20.132 5.178 -10.306 1.00 92.81 93 ASP A O 1
ATOM 742 N N . LEU A 1 94 ? 21.139 7.196 -10.292 1.00 91.69 94 LEU A N 1
ATOM 743 C CA . LEU A 1 94 ? 21.294 7.361 -11.741 1.00 91.69 94 LEU A CA 1
ATOM 744 C C . LEU A 1 94 ? 22.202 6.299 -12.397 1.00 91.69 94 LEU A C 1
ATOM 746 O O . LEU A 1 94 ? 22.322 6.276 -13.620 1.00 91.69 94 LEU A O 1
ATOM 750 N N . LYS A 1 95 ? 22.866 5.431 -11.618 1.00 93.31 95 LYS A N 1
ATOM 751 C CA . LYS A 1 95 ? 23.653 4.295 -12.133 1.00 93.31 95 LYS A CA 1
ATOM 752 C C . LYS A 1 95 ? 22.794 3.071 -12.462 1.00 93.31 95 LYS A C 1
ATOM 754 O O . LYS A 1 95 ? 23.298 2.127 -13.070 1.00 93.31 95 LYS A O 1
ATOM 759 N N . ILE A 1 96 ? 21.529 3.052 -12.042 1.00 91.81 96 ILE A N 1
ATOM 760 C CA . ILE A 1 96 ? 20.625 1.920 -12.243 1.00 91.81 96 ILE A CA 1
ATOM 761 C C . ILE A 1 96 ? 19.859 2.099 -13.553 1.00 91.81 96 ILE A C 1
ATOM 763 O O . ILE A 1 96 ? 19.013 2.979 -13.667 1.00 91.81 96 ILE A O 1
ATOM 767 N N . ASP A 1 97 ? 20.086 1.199 -14.512 1.00 94.44 97 ASP A N 1
ATOM 768 C CA . ASP A 1 97 ? 19.155 0.980 -15.622 1.00 94.44 97 ASP A CA 1
ATOM 769 C C . ASP A 1 97 ? 18.010 0.047 -15.166 1.00 94.44 97 ASP A C 1
ATOM 771 O O . ASP A 1 97 ? 18.271 -1.126 -14.856 1.00 94.44 97 ASP A O 1
ATOM 775 N N . PRO A 1 98 ? 16.739 0.503 -15.156 1.00 92.62 98 PRO A N 1
ATOM 776 C CA . PRO A 1 98 ? 15.576 -0.341 -14.876 1.00 92.62 98 PRO A CA 1
ATOM 777 C C . PRO A 1 98 ? 15.475 -1.584 -15.770 1.00 92.62 98 PRO A C 1
ATOM 779 O O . PRO A 1 98 ? 14.919 -2.604 -15.348 1.00 92.62 98 PRO A O 1
ATOM 782 N N . LYS A 1 99 ? 16.012 -1.538 -16.997 1.00 92.88 99 LYS A N 1
ATOM 783 C CA . LYS A 1 99 ? 15.926 -2.629 -17.977 1.00 92.88 99 LYS A CA 1
ATOM 784 C C . LYS A 1 99 ? 16.957 -3.717 -17.678 1.00 92.88 99 LYS A C 1
ATOM 786 O O . LYS A 1 99 ? 16.553 -4.858 -17.449 1.00 92.88 99 LYS A O 1
ATOM 791 N N . ALA A 1 100 ? 18.243 -3.376 -17.582 1.00 94.31 100 ALA A N 1
ATOM 792 C CA . ALA A 1 100 ? 19.323 -4.323 -17.297 1.00 94.31 100 ALA A CA 1
ATOM 793 C C . ALA A 1 100 ? 19.394 -4.801 -15.833 1.00 94.31 100 ALA A C 1
ATOM 795 O O . ALA A 1 100 ? 19.834 -5.922 -15.585 1.00 94.31 100 ALA A O 1
ATOM 796 N N . CYS A 1 101 ? 18.961 -4.007 -14.844 1.00 95.00 101 CYS A N 1
ATOM 797 C CA . CYS A 1 101 ? 19.052 -4.412 -13.436 1.00 95.00 101 CYS A CA 1
ATOM 798 C C . CYS A 1 101 ? 18.138 -5.612 -13.125 1.00 95.00 101 CYS A C 1
ATOM 800 O O . CYS A 1 101 ? 16.927 -5.540 -13.328 1.00 95.00 101 CYS A O 1
ATOM 802 N N . LEU A 1 102 ? 18.693 -6.710 -12.598 1.00 95.06 102 LEU A N 1
ATOM 803 C CA . LEU A 1 102 ? 17.941 -7.926 -12.236 1.00 95.06 102 LEU A CA 1
ATOM 804 C C . LEU A 1 102 ? 17.937 -8.243 -10.732 1.00 95.06 102 LEU A C 1
ATOM 806 O O . LEU A 1 102 ? 17.334 -9.230 -10.331 1.00 95.06 102 LEU A O 1
ATOM 810 N N . ILE A 1 103 ? 18.544 -7.403 -9.885 1.00 94.75 103 ILE A N 1
ATOM 811 C CA . ILE A 1 103 ? 18.764 -7.691 -8.453 1.00 94.75 103 ILE A CA 1
ATOM 812 C C . ILE A 1 103 ? 17.459 -8.054 -7.724 1.00 94.75 103 ILE A C 1
ATOM 814 O O . ILE A 1 103 ? 17.382 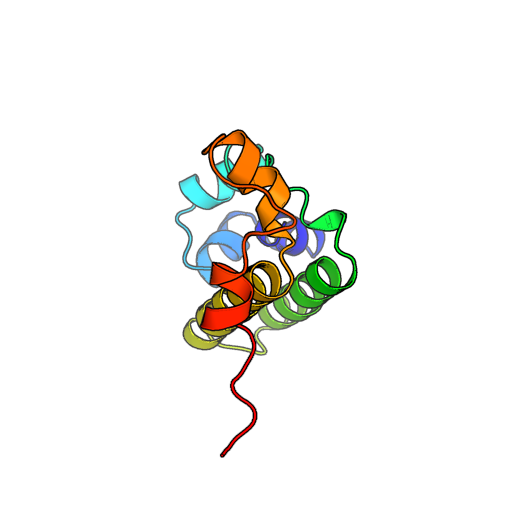-9.099 -7.084 1.00 94.75 103 ILE A O 1
ATOM 818 N N . CYS A 1 104 ? 16.415 -7.227 -7.840 1.00 95.44 104 CYS A N 1
ATOM 819 C CA . CYS A 1 104 ? 15.147 -7.483 -7.151 1.00 95.44 104 CYS A CA 1
ATOM 820 C C . CYS A 1 104 ? 14.402 -8.721 -7.698 1.00 95.44 104 CYS A C 1
ATOM 822 O O . CYS A 1 104 ? 14.010 -9.557 -6.886 1.00 95.44 104 CYS A O 1
ATOM 824 N N . PRO A 1 105 ? 14.267 -8.927 -9.026 1.00 95.50 105 PRO A N 1
ATOM 825 C CA . PRO A 1 105 ? 13.820 -10.205 -9.579 1.00 95.50 105 PRO A CA 1
ATOM 826 C C . PRO A 1 10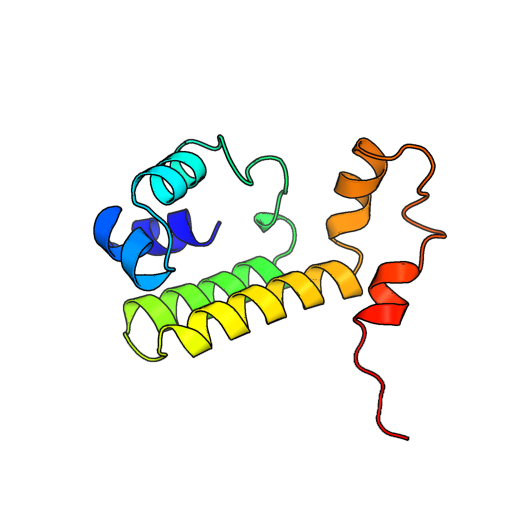5 ? 14.604 -11.421 -9.063 1.00 95.50 105 PRO A C 1
ATOM 828 O O . PRO A 1 105 ? 13.973 -12.391 -8.658 1.00 95.50 105 PRO A O 1
ATOM 831 N N . THR A 1 106 ? 15.938 -11.377 -9.015 1.00 95.31 106 THR A N 1
ATOM 832 C CA . THR A 1 106 ? 16.777 -12.506 -8.566 1.00 95.31 106 THR A CA 1
ATOM 833 C C . THR A 1 106 ? 16.633 -12.809 -7.071 1.00 95.31 106 THR A C 1
ATOM 835 O O . THR A 1 106 ? 16.699 -13.970 -6.682 1.00 95.31 106 THR A O 1
ATOM 838 N N . LEU A 1 107 ? 16.425 -11.792 -6.227 1.00 94.88 107 LEU A N 1
ATOM 839 C CA . LEU A 1 107 ? 16.253 -11.968 -4.778 1.00 94.88 107 LEU A CA 1
ATOM 840 C C . LEU A 1 107 ? 14.819 -12.340 -4.365 1.00 94.88 107 LEU A C 1
ATOM 842 O O . LEU A 1 107 ? 14.634 -12.970 -3.326 1.00 94.88 107 LEU A O 1
ATOM 846 N N . PHE A 1 108 ? 13.810 -11.912 -5.133 1.00 93.94 108 PHE A N 1
ATOM 847 C CA . PHE A 1 108 ? 12.411 -11.900 -4.682 1.00 93.94 108 PHE A CA 1
ATOM 848 C C . PHE A 1 108 ? 11.414 -12.599 -5.614 1.00 93.94 108 PHE A C 1
ATOM 850 O O . PHE A 1 108 ? 10.265 -12.806 -5.218 1.00 93.94 108 PHE A O 1
ATOM 857 N N . SER A 1 109 ? 11.809 -12.998 -6.827 1.00 84.19 109 SER A N 1
ATOM 858 C CA . SER A 1 109 ? 11.049 -14.031 -7.544 1.00 84.19 109 SER A CA 1
ATOM 859 C C . SER A 1 109 ? 11.240 -15.332 -6.779 1.00 84.19 109 SER A C 1
ATOM 861 O O . SER A 1 109 ? 12.376 -15.715 -6.505 1.00 84.19 109 SER A O 1
ATOM 863 N N . SER A 1 110 ? 10.151 -15.997 -6.393 1.00 67.75 110 SER A N 1
ATOM 864 C CA . SER A 1 110 ? 10.254 -17.228 -5.610 1.00 67.75 110 SER A CA 1
ATOM 865 C C . SER A 1 110 ? 11.124 -18.252 -6.346 1.00 67.75 110 SER A C 1
ATOM 867 O O . SER A 1 110 ? 10.842 -18.519 -7.517 1.00 67.75 110 SER A O 1
ATOM 869 N N . PRO A 1 111 ? 12.134 -18.861 -5.698 1.00 51.03 111 PRO A N 1
ATOM 870 C CA . PRO A 1 111 ? 12.798 -20.009 -6.283 1.00 51.03 111 PRO A CA 1
ATOM 871 C C . PRO A 1 111 ? 11.755 -21.116 -6.436 1.00 51.03 111 PRO A C 1
ATOM 873 O O . PRO A 1 111 ? 11.239 -21.648 -5.449 1.00 51.03 111 PRO A O 1
ATOM 876 N N . THR A 1 112 ? 11.426 -21.457 -7.682 1.00 46.31 112 THR A N 1
ATOM 877 C CA . THR A 1 112 ? 10.766 -22.724 -7.991 1.00 46.31 112 THR A CA 1
ATOM 878 C C . THR A 1 112 ? 11.614 -23.820 -7.358 1.00 46.31 112 THR A C 1
ATOM 880 O O . THR A 1 112 ? 12.829 -23.835 -7.563 1.00 46.31 112 THR A O 1
ATOM 883 N N . LYS A 1 113 ? 10.997 -24.683 -6.543 1.00 40.88 113 LYS A N 1
ATOM 884 C CA . LYS A 1 113 ? 11.718 -25.724 -5.799 1.00 40.88 113 LYS A CA 1
ATOM 885 C C . LYS A 1 113 ? 12.602 -26.536 -6.752 1.00 40.88 113 LYS A C 1
ATOM 887 O O . LYS A 1 113 ? 12.092 -27.050 -7.748 1.00 40.88 113 LYS A O 1
ATOM 892 N N . GLN A 1 114 ? 13.883 -26.638 -6.408 1.00 35.62 114 GLN A N 1
ATOM 893 C CA . GLN A 1 114 ? 14.719 -27.780 -6.774 1.00 35.62 114 GLN A CA 1
ATOM 894 C C . GLN A 1 114 ? 14.480 -28.879 -5.731 1.00 35.62 114 GLN A C 1
ATOM 896 O O . GLN A 1 114 ? 14.243 -28.501 -4.557 1.00 35.62 114 GLN A O 1
#